Protein AF-A0A7J6TEH8-F1 (afdb_monomer_lite)

Radius of gyration: 22.22 Å; chains: 1; bounding box: 84×28×46 Å

Foldseek 3Di:
DDDDDDPPPPPPPPCPVLPAAEEEEEQVRLCQLQPPPDDPDDPPDVSVVSVVVVLVVCVSHPYYHYHNHFLVSLLSNLQSPCVVQVVVVHFFEAEEADPSCVSNQVNGPHRYYDDDDDPPDDDD

Organism: Perkinsus olseni (NCBI:txid32597)

Secondary structure (DSSP, 8-state):
---------------------EEEEEHHHHHHHHTTSS--STTTTSHHHHHHHHHHHHHHSSEEEEES--HHHHHHHHHHHHHHHHHTT---EEEESSTTTHHHHHHSSEEEE-----------

Structure (mmCIF, N/CA/C/O backbone):
data_AF-A0A7J6TEH8-F1
#
_entry.id   AF-A0A7J6TEH8-F1
#
loop_
_atom_site.group_PDB
_atom_site.id
_atom_site.type_symbol
_atom_site.label_atom_id
_atom_site.label_alt_id
_atom_site.label_comp_id
_atom_site.label_asym_id
_atom_site.label_entity_id
_atom_site.label_seq_id
_atom_site.pdbx_PDB_ins_code
_atom_site.Cartn_x
_atom_site.Cartn_y
_atom_site.Cartn_z
_atom_site.occupancy
_atom_site.B_iso_or_equiv
_atom_site.auth_seq_id
_atom_site.auth_comp_id
_atom_site.auth_asym_id
_atom_site.auth_atom_id
_atom_site.pdbx_PDB_model_num
ATOM 1 N N . ALA A 1 1 ? -66.503 -2.840 -23.929 1.00 43.12 1 ALA A N 1
ATOM 2 C CA . ALA A 1 1 ? -65.127 -2.604 -24.412 1.00 43.12 1 ALA A CA 1
ATOM 3 C C . ALA A 1 1 ? -64.333 -2.184 -23.179 1.00 43.12 1 ALA A C 1
ATOM 5 O O . ALA A 1 1 ? -64.766 -1.227 -22.559 1.00 43.12 1 ALA A O 1
ATOM 6 N N . ARG A 1 2 ? -63.462 -3.018 -22.582 1.00 46.00 2 ARG A N 1
ATOM 7 C CA . ARG A 1 2 ? -62.077 -3.361 -23.006 1.00 46.00 2 ARG A CA 1
ATOM 8 C C . ARG A 1 2 ? -61.326 -2.068 -23.370 1.00 46.00 2 ARG A C 1
ATOM 10 O O . ARG A 1 2 ? -61.822 -1.369 -24.244 1.00 46.00 2 ARG A O 1
ATOM 17 N N . VAL A 1 3 ? -60.252 -1.658 -22.698 1.00 49.81 3 VAL A N 1
ATOM 18 C CA . VAL A 1 3 ? -58.906 -2.264 -22.532 1.00 49.81 3 VAL A CA 1
ATOM 19 C C . VAL A 1 3 ? -58.233 -1.503 -21.354 1.00 49.81 3 VAL A C 1
ATOM 21 O O . VAL A 1 3 ? -58.541 -0.324 -21.206 1.00 49.81 3 VAL A O 1
ATOM 24 N N . GLU A 1 4 ? -57.700 -2.188 -20.327 1.00 52.69 4 GLU A N 1
ATOM 25 C CA . GLU A 1 4 ? -56.249 -2.351 -19.984 1.00 52.69 4 GLU A CA 1
ATOM 26 C C . GLU A 1 4 ? -55.545 -0.984 -19.848 1.00 52.69 4 GLU A C 1
ATOM 28 O O . GLU A 1 4 ? -55.622 -0.180 -20.766 1.00 52.69 4 GLU A O 1
ATOM 33 N N . GLY A 1 5 ? -55.044 -0.586 -18.678 1.00 55.97 5 GLY A N 1
ATOM 34 C CA . GLY A 1 5 ? -53.859 -1.137 -18.009 1.00 55.97 5 GLY A CA 1
ATOM 35 C C . GLY A 1 5 ? -52.756 -0.065 -18.074 1.00 55.97 5 GLY A C 1
ATOM 36 O O . GLY A 1 5 ? -52.892 0.850 -18.880 1.00 55.97 5 GLY A O 1
ATOM 37 N N . ASP A 1 6 ? -51.738 -0.192 -17.227 1.00 56.66 6 ASP A N 1
ATOM 38 C CA . ASP A 1 6 ? -50.469 0.566 -17.199 1.00 56.66 6 ASP A CA 1
ATOM 39 C C . ASP A 1 6 ? -50.377 1.560 -16.023 1.00 56.66 6 ASP A C 1
ATOM 41 O O . ASP A 1 6 ? -50.397 2.784 -16.160 1.00 56.66 6 ASP A O 1
ATOM 45 N N . ASP A 1 7 ? -50.325 0.962 -14.826 1.00 60.06 7 ASP A N 1
ATOM 46 C CA . ASP A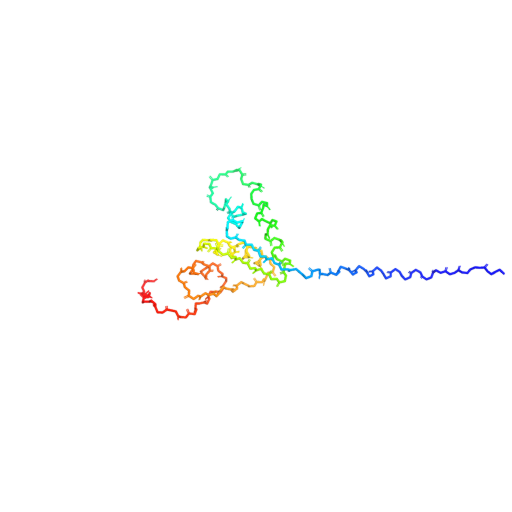 1 7 ? -49.548 1.483 -13.705 1.00 60.06 7 ASP A CA 1
ATOM 47 C C . ASP A 1 7 ? -48.067 1.269 -14.078 1.00 60.06 7 ASP A C 1
ATOM 49 O O . ASP A 1 7 ? -47.536 0.171 -13.908 1.00 60.06 7 ASP A O 1
ATOM 53 N N . ASP A 1 8 ? -47.433 2.281 -14.673 1.00 60.78 8 ASP A N 1
ATOM 54 C CA . ASP A 1 8 ? -45.978 2.314 -14.861 1.00 60.78 8 ASP A CA 1
ATOM 55 C C . ASP A 1 8 ? -45.336 2.681 -13.510 1.00 60.78 8 ASP A C 1
ATOM 57 O O . ASP A 1 8 ? -44.962 3.829 -13.255 1.00 60.78 8 ASP A O 1
ATOM 61 N N . ASP A 1 9 ? -45.287 1.702 -12.604 1.00 60.78 9 ASP A N 1
ATOM 62 C CA . ASP A 1 9 ? -44.295 1.667 -11.531 1.00 60.78 9 ASP A CA 1
ATOM 63 C C . ASP A 1 9 ? -42.943 1.366 -12.202 1.00 60.78 9 ASP A C 1
ATOM 65 O O . ASP A 1 9 ? -42.531 0.210 -12.320 1.00 60.78 9 ASP A O 1
ATOM 69 N N . ASP A 1 10 ? -42.276 2.412 -12.702 1.00 60.16 10 ASP A N 1
ATOM 70 C CA . ASP A 1 10 ? -40.848 2.376 -13.032 1.00 60.16 10 ASP A CA 1
ATOM 71 C C . ASP A 1 10 ? -40.061 2.269 -11.709 1.00 60.16 10 ASP A C 1
ATOM 73 O O . ASP A 1 10 ? -39.423 3.219 -11.246 1.00 60.16 10 ASP A O 1
ATOM 77 N N . ASP A 1 11 ? -40.147 1.102 -11.065 1.00 59.75 11 ASP A N 1
ATOM 78 C CA . ASP A 1 11 ? -39.087 0.599 -10.200 1.00 59.75 11 ASP A CA 1
ATOM 79 C C . ASP A 1 11 ? -37.902 0.295 -11.132 1.00 59.75 11 ASP A C 1
ATOM 81 O O . ASP A 1 11 ? -37.665 -0.846 -11.537 1.00 59.75 11 ASP A O 1
ATOM 85 N N . ASP A 1 12 ? -37.177 1.350 -11.521 1.00 60.16 12 ASP A N 1
ATOM 86 C CA . ASP A 1 12 ? -35.777 1.242 -11.922 1.00 60.16 12 ASP A CA 1
ATOM 87 C C . ASP A 1 12 ? -35.012 0.764 -10.675 1.00 60.16 12 ASP A C 1
ATOM 89 O O . ASP A 1 12 ? -34.317 1.526 -9.996 1.00 60.16 12 ASP A O 1
ATOM 93 N N . ASP A 1 13 ? -35.177 -0.521 -10.352 1.00 58.72 13 ASP A N 1
ATOM 94 C CA . ASP A 1 13 ? -34.186 -1.319 -9.650 1.00 58.72 13 ASP A CA 1
ATOM 95 C C . ASP A 1 13 ? -32.963 -1.366 -10.583 1.00 58.72 13 ASP A C 1
ATOM 97 O O . ASP A 1 13 ? -32.662 -2.371 -11.233 1.00 58.72 13 ASP A O 1
ATOM 101 N N . ASP A 1 14 ? -32.253 -0.236 -10.678 1.00 59.69 14 ASP A N 1
ATOM 102 C CA . ASP A 1 14 ? -30.821 -0.223 -10.928 1.00 59.69 14 ASP A CA 1
ATOM 103 C C . ASP A 1 14 ? -30.199 -0.943 -9.721 1.00 59.69 14 ASP A C 1
ATOM 105 O O . ASP A 1 14 ? -29.620 -0.336 -8.815 1.00 59.69 14 ASP A O 1
ATOM 109 N N . ASP A 1 15 ? -30.356 -2.269 -9.704 1.00 58.19 15 ASP A N 1
ATOM 110 C CA . ASP A 1 15 ? -29.454 -3.204 -9.062 1.00 58.19 15 ASP A CA 1
ATOM 111 C C . ASP A 1 15 ? -28.094 -3.002 -9.755 1.00 58.19 15 ASP A C 1
ATOM 113 O O . ASP A 1 15 ? -27.622 -3.827 -10.543 1.00 58.19 15 ASP A O 1
ATOM 117 N N . ASP A 1 16 ? -27.443 -1.865 -9.481 1.00 62.38 16 ASP A N 1
ATOM 118 C CA . ASP A 1 16 ? -25.993 -1.779 -9.434 1.00 62.38 16 ASP A CA 1
ATOM 119 C C . ASP A 1 16 ? -25.616 -2.760 -8.317 1.00 62.38 16 ASP A C 1
ATOM 121 O O . ASP A 1 16 ? -25.405 -2.395 -7.160 1.00 62.38 16 ASP A O 1
ATOM 125 N N . ASP A 1 17 ? -25.634 -4.054 -8.653 1.00 62.12 17 ASP A N 1
ATOM 126 C CA . ASP A 1 17 ? -24.948 -5.087 -7.912 1.00 62.12 17 ASP A CA 1
ATOM 127 C C . ASP A 1 17 ? -23.517 -4.564 -7.808 1.00 62.12 17 ASP A C 1
ATOM 129 O O . ASP A 1 17 ? -22.742 -4.681 -8.762 1.00 62.12 17 ASP A O 1
ATOM 133 N N . ASP A 1 18 ? -23.190 -3.911 -6.688 1.00 68.75 18 ASP A N 1
ATOM 134 C CA . ASP A 1 18 ? -21.835 -3.522 -6.333 1.00 68.75 18 ASP A CA 1
ATOM 135 C C . ASP A 1 18 ? -21.025 -4.814 -6.414 1.00 68.75 18 ASP A C 1
ATOM 137 O O . ASP A 1 18 ? -21.061 -5.667 -5.522 1.00 68.75 18 ASP A O 1
ATOM 141 N N . VAL A 1 19 ? -20.382 -5.031 -7.564 1.00 72.94 19 VAL A N 1
ATOM 142 C CA . VAL A 1 19 ? -19.674 -6.274 -7.812 1.00 72.94 19 VAL A CA 1
ATOM 143 C C . VAL A 1 19 ? -18.509 -6.265 -6.846 1.00 72.94 19 VAL A C 1
ATOM 145 O O . VAL A 1 19 ? -17.516 -5.577 -7.064 1.00 72.94 19 VAL A O 1
ATOM 148 N N . ASP A 1 20 ? -18.623 -7.033 -5.771 1.00 87.62 20 ASP A N 1
ATOM 149 C CA . ASP A 1 20 ? -17.552 -7.177 -4.803 1.00 87.62 20 ASP A CA 1
ATOM 150 C C . ASP A 1 20 ? -16.362 -7.862 -5.481 1.00 87.62 20 ASP A C 1
ATOM 152 O O . ASP A 1 20 ? -16.385 -9.052 -5.817 1.00 87.62 20 ASP A O 1
ATOM 156 N N . PHE A 1 21 ? -15.290 -7.104 -5.694 1.00 92.75 21 PHE A N 1
ATOM 157 C CA . PHE A 1 21 ? -14.053 -7.620 -6.261 1.00 92.75 21 PHE A CA 1
ATOM 158 C C . PHE A 1 21 ? -12.856 -7.309 -5.368 1.00 92.75 21 PHE A C 1
ATOM 160 O O . PHE A 1 21 ? -12.823 -6.369 -4.577 1.00 92.75 21 PHE A O 1
ATOM 167 N N . SER A 1 22 ? -11.818 -8.130 -5.508 1.00 96.06 22 SER A N 1
ATOM 168 C CA . SER A 1 22 ? -10.535 -7.936 -4.837 1.00 96.06 22 SER A CA 1
ATOM 169 C C . SER A 1 22 ? -9.405 -7.962 -5.851 1.00 96.06 22 SER A C 1
ATOM 171 O O . SER A 1 22 ? -9.459 -8.680 -6.851 1.00 96.06 22 SER A O 1
ATOM 173 N N . ILE A 1 23 ? -8.354 -7.193 -5.582 1.00 95.81 23 ILE A N 1
ATOM 174 C CA . ILE A 1 23 ? -7.220 -7.038 -6.493 1.00 95.81 23 ILE A CA 1
ATOM 175 C C . ILE A 1 23 ? -5.977 -7.685 -5.902 1.00 95.81 23 ILE A C 1
ATOM 177 O O . ILE A 1 23 ? -5.621 -7.451 -4.750 1.00 95.81 23 ILE A O 1
ATOM 181 N N . VAL A 1 24 ? -5.262 -8.450 -6.728 1.00 97.38 24 VAL A N 1
ATOM 182 C CA . VAL A 1 24 ? -3.910 -8.921 -6.420 1.00 97.38 24 VAL A CA 1
ATOM 183 C C . VAL A 1 24 ? -2.953 -8.381 -7.472 1.00 97.38 24 VAL A C 1
ATOM 185 O O . VAL A 1 24 ? -3.074 -8.708 -8.652 1.00 97.38 24 VAL A O 1
ATOM 188 N N . ILE A 1 25 ? -1.976 -7.580 -7.051 1.00 95.88 25 ILE A N 1
ATOM 189 C CA . ILE A 1 25 ? -0.984 -6.974 -7.943 1.00 95.88 25 ILE A CA 1
ATOM 190 C C . ILE A 1 25 ? 0.437 -7.345 -7.517 1.00 95.88 25 ILE A C 1
ATOM 192 O O . ILE A 1 25 ? 0.800 -7.300 -6.341 1.00 95.88 25 ILE A O 1
ATOM 196 N N . SER A 1 26 ? 1.262 -7.739 -8.489 1.00 96.81 26 SER A N 1
ATOM 197 C CA . SER A 1 26 ? 2.674 -8.042 -8.243 1.00 96.81 26 SER A CA 1
ATOM 198 C C . SER A 1 26 ? 3.509 -6.767 -8.170 1.00 96.81 26 SER A C 1
ATOM 200 O O . SER A 1 26 ? 3.242 -5.822 -8.902 1.00 96.81 26 SER A O 1
ATOM 202 N N . GLY A 1 27 ? 4.580 -6.756 -7.376 1.00 94.69 27 GLY A N 1
ATOM 203 C CA . GLY A 1 27 ? 5.473 -5.604 -7.240 1.00 94.69 27 GLY A CA 1
ATOM 204 C C . GLY A 1 27 ? 6.097 -5.159 -8.565 1.00 94.69 27 GLY A C 1
ATOM 205 O O . GLY A 1 27 ? 6.319 -3.975 -8.765 1.00 94.69 27 GLY A O 1
ATOM 206 N N . ARG A 1 28 ? 6.315 -6.068 -9.527 1.00 93.44 28 ARG A N 1
ATOM 207 C CA . ARG A 1 28 ? 6.767 -5.673 -10.875 1.00 93.44 28 ARG A CA 1
ATOM 208 C C . ARG A 1 28 ? 5.675 -4.945 -11.657 1.00 93.44 28 ARG A C 1
ATOM 210 O O . ARG A 1 28 ? 5.946 -3.908 -12.242 1.00 93.44 28 ARG A O 1
ATOM 217 N N . SER A 1 29 ? 4.451 -5.473 -11.637 1.00 92.56 29 SER A N 1
ATOM 218 C CA . SER A 1 29 ? 3.290 -4.842 -12.279 1.00 92.56 29 SER A CA 1
ATOM 219 C C . SER A 1 29 ? 2.964 -3.493 -11.644 1.00 92.56 29 SER A C 1
ATOM 221 O O . SER A 1 29 ? 2.708 -2.531 -12.354 1.00 92.56 29 SER A O 1
ATOM 223 N N . LEU A 1 30 ? 3.033 -3.424 -10.313 1.00 92.12 30 LEU A N 1
ATOM 224 C CA . LEU A 1 30 ? 2.888 -2.191 -9.557 1.00 92.12 30 LEU A CA 1
ATOM 225 C C . LEU A 1 30 ? 4.000 -1.203 -9.923 1.00 92.12 30 LEU A C 1
ATOM 227 O O . LEU A 1 30 ? 3.711 -0.037 -10.122 1.00 92.12 30 LEU A O 1
ATOM 231 N N . GLY A 1 31 ? 5.241 -1.670 -10.085 1.00 90.94 31 GLY A N 1
ATOM 232 C CA . GLY A 1 31 ? 6.356 -0.853 -10.572 1.00 90.94 31 GLY A CA 1
ATOM 233 C C . GLY A 1 31 ? 6.018 -0.133 -11.872 1.00 90.94 31 GLY A C 1
ATOM 234 O O . GLY A 1 31 ? 6.111 1.077 -11.915 1.00 90.94 31 GLY A O 1
ATOM 235 N N . HIS A 1 32 ? 5.475 -0.827 -12.873 1.00 87.88 32 HIS A N 1
ATOM 236 C CA . HIS A 1 32 ? 5.058 -0.181 -14.126 1.00 87.88 32 HIS A CA 1
ATOM 237 C C . HIS A 1 32 ? 3.949 0.869 -13.978 1.00 87.88 32 HIS A C 1
ATOM 239 O O . HIS A 1 32 ? 3.821 1.729 -14.840 1.00 87.88 32 HIS A O 1
ATOM 245 N N . ALA A 1 33 ? 3.131 0.783 -12.929 1.00 85.75 33 ALA A N 1
ATOM 246 C CA . ALA A 1 33 ? 2.099 1.775 -12.640 1.00 85.75 33 ALA A CA 1
ATOM 247 C C . ALA A 1 33 ? 2.603 2.927 -11.749 1.00 85.75 33 ALA A C 1
ATOM 249 O O . ALA A 1 33 ? 1.935 3.952 -11.659 1.00 85.75 33 ALA A O 1
ATOM 250 N N . LEU A 1 34 ? 3.743 2.740 -11.071 1.00 82.94 34 LEU A N 1
ATOM 251 C CA . LEU A 1 34 ? 4.358 3.697 -10.144 1.00 82.94 34 LEU A CA 1
ATOM 252 C C . LEU A 1 34 ? 5.639 4.351 -10.687 1.00 82.94 34 LEU A C 1
ATOM 254 O O . LEU A 1 34 ? 6.102 5.335 -10.102 1.00 82.94 34 LEU A O 1
ATOM 258 N N . ASP A 1 35 ? 6.235 3.790 -11.741 1.00 71.88 35 ASP A N 1
ATOM 259 C CA . ASP A 1 35 ? 7.428 4.286 -12.431 1.00 71.88 35 ASP A CA 1
ATOM 260 C C . ASP A 1 35 ? 7.063 5.579 -13.176 1.00 71.88 35 ASP A C 1
ATOM 262 O O . ASP A 1 35 ? 6.783 5.558 -14.368 1.00 71.88 35 ASP A O 1
ATOM 266 N N . ASP A 1 36 ? 6.942 6.664 -12.400 1.00 56.06 36 ASP A N 1
ATOM 267 C CA . ASP A 1 36 ? 7.428 8.028 -12.680 1.00 56.06 36 ASP A CA 1
ATOM 268 C C . ASP A 1 36 ? 7.025 9.055 -11.589 1.00 56.06 36 ASP A C 1
ATOM 270 O O . ASP A 1 36 ? 6.946 10.255 -11.837 1.00 56.06 36 ASP A O 1
ATOM 274 N N . VAL A 1 37 ? 6.873 8.650 -10.315 1.00 53.38 37 VAL A N 1
ATOM 275 C CA . VAL A 1 37 ? 6.712 9.621 -9.198 1.00 53.38 37 VAL A CA 1
ATOM 276 C C . VAL A 1 37 ? 8.002 10.439 -8.926 1.00 53.38 37 VAL A C 1
ATOM 278 O O . VAL A 1 37 ? 7.996 11.346 -8.100 1.00 53.38 37 VAL A O 1
ATOM 281 N N . HIS A 1 38 ? 9.112 10.180 -9.636 1.00 46.94 38 HIS A N 1
ATOM 282 C CA . HIS A 1 38 ? 10.321 11.015 -9.586 1.00 46.94 38 HIS A CA 1
ATOM 283 C C . HIS A 1 38 ? 11.079 11.072 -10.923 1.00 46.94 38 HIS A C 1
ATOM 285 O O . HIS A 1 38 ? 12.086 10.386 -11.077 1.00 46.94 38 HIS A O 1
ATOM 291 N N . VAL A 1 39 ? 10.682 11.975 -11.824 1.00 44.44 39 VAL A N 1
ATOM 292 C CA . VAL A 1 39 ? 11.632 12.823 -12.569 1.00 44.44 39 VAL A CA 1
ATOM 293 C C . VAL A 1 39 ? 10.986 14.199 -12.737 1.00 44.44 39 VAL A C 1
ATOM 295 O O . VAL A 1 39 ? 9.932 14.329 -13.354 1.00 44.44 39 VAL A O 1
ATOM 298 N N . ASP A 1 40 ? 11.616 15.224 -12.163 1.00 50.31 40 ASP A N 1
ATOM 299 C CA . ASP A 1 40 ? 11.337 16.634 -12.431 1.00 50.31 40 ASP A CA 1
ATOM 300 C C . ASP A 1 40 ? 11.418 16.914 -13.941 1.00 50.31 40 ASP A C 1
ATOM 302 O O . ASP A 1 40 ? 12.500 17.197 -14.440 1.00 50.31 40 ASP A O 1
ATOM 306 N N . ASP A 1 41 ? 10.318 16.832 -14.692 1.00 43.56 41 ASP A N 1
ATOM 307 C CA . ASP A 1 41 ? 10.154 17.585 -15.937 1.00 43.56 41 ASP A CA 1
ATOM 308 C C . ASP A 1 41 ? 8.737 17.470 -16.507 1.00 43.56 41 ASP A C 1
ATOM 310 O O . ASP A 1 41 ? 8.048 16.468 -16.370 1.00 43.56 41 ASP A O 1
ATOM 314 N N . ARG A 1 42 ? 8.304 18.541 -17.178 1.00 48.34 42 ARG A N 1
ATOM 315 C CA . ARG A 1 42 ? 6.943 18.870 -17.654 1.00 48.34 42 ARG A CA 1
ATOM 316 C C . ARG A 1 42 ? 6.312 17.908 -18.694 1.00 48.34 42 ARG A C 1
ATOM 318 O O . ARG A 1 42 ? 5.502 18.353 -19.510 1.00 48.34 42 ARG A O 1
ATOM 325 N N . ALA A 1 43 ? 6.662 16.624 -18.692 1.00 49.84 43 ALA A N 1
ATOM 326 C CA . ALA A 1 43 ? 6.073 15.562 -19.515 1.00 49.84 43 ALA A CA 1
ATOM 327 C C . ALA A 1 43 ? 4.947 14.774 -18.796 1.00 49.84 43 ALA A C 1
ATOM 329 O O . ALA A 1 43 ? 4.231 13.999 -19.431 1.00 49.84 43 ALA A O 1
ATOM 330 N N . THR A 1 44 ? 4.739 15.032 -17.503 1.00 48.97 44 THR A N 1
ATOM 331 C CA . THR A 1 44 ? 3.829 14.345 -16.568 1.00 48.97 44 THR A CA 1
ATOM 332 C C . THR A 1 44 ? 2.346 14.654 -16.821 1.00 48.97 44 THR A C 1
ATOM 334 O O . THR A 1 44 ? 1.718 15.447 -16.130 1.00 48.97 44 THR A O 1
ATOM 337 N N . ARG A 1 45 ? 1.748 14.105 -17.882 1.00 51.28 45 ARG A N 1
ATOM 338 C CA . ARG A 1 45 ? 0.269 14.090 -18.015 1.00 51.28 45 ARG A CA 1
ATOM 339 C C . ARG A 1 45 ? -0.318 12.718 -18.284 1.00 51.28 45 ARG A C 1
ATOM 341 O O . ARG A 1 45 ? -1.515 12.536 -18.095 1.00 51.28 45 ARG A O 1
ATOM 348 N N . ARG A 1 46 ? 0.483 11.777 -18.785 1.00 49.72 46 ARG A N 1
ATOM 349 C CA . ARG A 1 46 ? -0.006 10.454 -19.185 1.00 49.72 46 ARG A CA 1
ATOM 350 C C . ARG A 1 46 ? 0.242 9.394 -18.116 1.00 49.72 46 ARG A C 1
ATOM 352 O O . ARG A 1 46 ? -0.599 8.520 -17.953 1.00 49.72 46 ARG A O 1
ATOM 359 N N . ASP A 1 47 ? 1.328 9.514 -17.363 1.00 53.62 47 ASP A N 1
ATOM 360 C CA . ASP A 1 47 ? 1.739 8.498 -16.387 1.00 53.62 47 ASP A CA 1
ATOM 361 C C . ASP A 1 47 ? 1.064 8.705 -15.022 1.00 53.62 47 ASP A C 1
ATOM 363 O O . ASP A 1 47 ? 0.591 7.738 -14.422 1.00 53.62 47 ASP A O 1
ATOM 367 N N . ASP A 1 48 ? 0.795 9.963 -14.648 1.00 64.19 48 ASP A N 1
ATOM 368 C CA . ASP A 1 48 ? -0.178 10.310 -13.596 1.00 64.19 48 ASP A CA 1
ATOM 369 C C . ASP A 1 48 ? -1.557 9.697 -13.869 1.00 64.19 48 ASP A C 1
ATOM 371 O O . ASP A 1 48 ? -2.291 9.362 -12.940 1.00 64.19 48 ASP A O 1
ATOM 375 N N . ALA A 1 49 ? -1.917 9.506 -15.144 1.00 75.69 49 ALA A N 1
ATOM 376 C CA . ALA A 1 49 ? -3.193 8.897 -15.488 1.00 75.69 49 ALA A CA 1
ATOM 377 C C . ALA A 1 49 ? -3.214 7.404 -15.134 1.00 75.69 49 ALA A C 1
ATOM 379 O O . ALA A 1 49 ? -4.227 6.932 -14.634 1.00 75.69 49 ALA A O 1
ATOM 380 N N . ILE A 1 50 ? -2.120 6.655 -15.333 1.00 84.25 50 ILE A N 1
ATOM 381 C CA . ILE A 1 50 ? -2.073 5.226 -14.975 1.00 84.25 50 ILE A CA 1
ATOM 382 C C . ILE A 1 50 ? -2.135 5.061 -13.457 1.00 84.25 50 ILE A C 1
ATOM 384 O O . ILE A 1 50 ? -2.934 4.262 -12.968 1.00 84.25 50 ILE A O 1
ATOM 388 N N . ALA A 1 51 ? -1.338 5.834 -12.715 1.00 83.88 51 ALA A N 1
ATOM 389 C CA . ALA A 1 51 ? -1.376 5.825 -11.256 1.00 83.88 51 ALA A CA 1
ATOM 390 C C . ALA A 1 51 ? -2.754 6.259 -10.725 1.00 83.88 51 ALA A C 1
ATOM 392 O O . ALA A 1 51 ? -3.276 5.639 -9.798 1.00 83.88 51 ALA A O 1
ATOM 393 N N . GLY A 1 52 ? -3.377 7.263 -11.350 1.00 86.69 52 GLY A N 1
ATOM 394 C CA . GLY A 1 52 ? -4.732 7.720 -11.042 1.00 86.69 52 GLY A CA 1
ATOM 395 C C . GLY A 1 52 ? -5.789 6.641 -11.279 1.00 86.69 52 GLY A C 1
ATOM 396 O O . GLY A 1 52 ? -6.516 6.294 -10.354 1.00 86.69 52 GLY A O 1
ATOM 397 N N . TYR A 1 53 ? -5.819 6.032 -12.470 1.00 89.00 53 TYR A N 1
ATOM 398 C CA . TYR A 1 53 ? -6.748 4.940 -12.787 1.00 89.00 53 TYR A CA 1
ATOM 399 C C . TYR A 1 53 ? -6.549 3.728 -11.883 1.00 89.00 53 TYR A C 1
ATOM 401 O O . TYR A 1 53 ? -7.526 3.122 -11.445 1.00 89.00 53 TYR A O 1
ATOM 409 N N . LEU A 1 54 ? -5.294 3.369 -11.590 1.00 89.50 54 LEU A N 1
ATOM 410 C CA . LEU A 1 54 ? -5.002 2.308 -10.638 1.00 89.50 54 LEU A CA 1
ATOM 411 C C . LEU A 1 54 ? -5.569 2.676 -9.268 1.00 89.50 54 LEU A C 1
ATOM 413 O O . LEU A 1 54 ? -6.277 1.867 -8.688 1.00 89.50 54 LEU A O 1
ATOM 417 N N . THR A 1 55 ? -5.313 3.886 -8.774 1.00 89.50 55 THR A N 1
ATOM 418 C CA . THR A 1 55 ? -5.803 4.342 -7.466 1.00 89.50 55 THR A CA 1
ATOM 419 C C . THR A 1 55 ? -7.327 4.309 -7.395 1.00 89.50 55 THR A C 1
ATOM 421 O O . THR A 1 55 ? -7.864 3.728 -6.458 1.00 89.50 55 THR A O 1
ATOM 424 N N . ASP A 1 56 ? -8.026 4.840 -8.401 1.00 89.69 56 ASP A N 1
ATOM 425 C CA . ASP A 1 56 ? -9.492 4.799 -8.465 1.00 89.69 56 ASP A CA 1
ATOM 426 C C . ASP A 1 56 ? -10.018 3.356 -8.452 1.00 89.69 56 ASP A C 1
ATOM 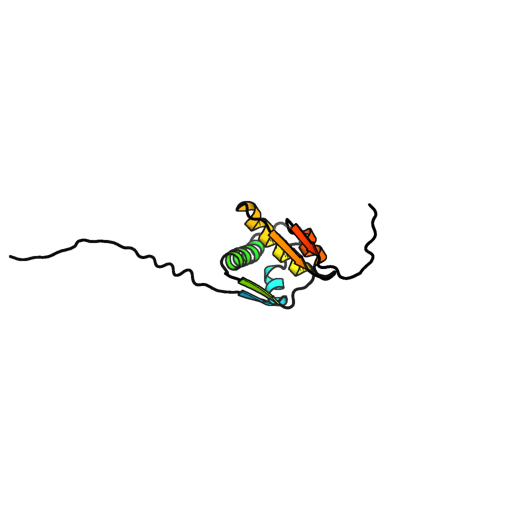428 O O . ASP A 1 56 ? -10.991 3.050 -7.765 1.00 89.69 56 ASP A O 1
ATOM 432 N N . LEU A 1 57 ? -9.356 2.447 -9.174 1.00 91.00 57 LEU A N 1
ATOM 433 C CA . LEU A 1 57 ? -9.713 1.031 -9.188 1.00 91.00 57 LEU A CA 1
ATOM 434 C C . LEU A 1 57 ? -9.449 0.357 -7.828 1.00 91.00 57 LEU A C 1
ATOM 436 O O . LEU A 1 57 ? -10.268 -0.438 -7.374 1.00 91.00 57 LEU A O 1
ATOM 440 N N . LEU A 1 58 ? -8.330 0.676 -7.168 1.00 92.00 58 LEU A N 1
ATOM 441 C CA . LEU A 1 58 ? -7.996 0.152 -5.841 1.00 92.00 58 LEU A CA 1
ATOM 442 C C . LEU A 1 58 ? -8.990 0.629 -4.772 1.00 92.00 58 LEU A C 1
ATOM 444 O O . LEU A 1 58 ? -9.300 -0.145 -3.874 1.00 92.00 58 LEU A O 1
ATOM 448 N N . MET A 1 59 ? -9.497 1.864 -4.873 1.00 90.38 59 MET A N 1
ATOM 449 C CA . MET A 1 59 ? -10.474 2.428 -3.926 1.00 90.38 59 MET A CA 1
ATOM 450 C C . MET A 1 59 ? -11.862 1.796 -4.030 1.00 90.38 59 MET A C 1
ATOM 452 O O . MET A 1 59 ? -12.608 1.812 -3.058 1.00 90.38 59 MET A O 1
ATOM 456 N N . LYS A 1 60 ? -12.205 1.238 -5.194 1.00 90.69 60 LYS A N 1
ATOM 457 C CA . LYS A 1 60 ? -13.466 0.515 -5.408 1.00 90.69 60 LYS A CA 1
ATOM 458 C C . LYS A 1 60 ? -13.399 -0.953 -4.985 1.00 90.69 60 LYS A C 1
ATOM 460 O O . LYS A 1 60 ? -14.434 -1.591 -4.865 1.00 90.69 60 LYS A O 1
ATOM 465 N N . ALA A 1 61 ? -12.201 -1.505 -4.801 1.00 92.81 61 ALA A N 1
ATOM 466 C CA . ALA A 1 61 ? -12.038 -2.901 -4.419 1.00 92.81 61 ALA A CA 1
ATOM 467 C C . ALA A 1 61 ? -12.368 -3.102 -2.934 1.00 92.81 61 ALA A C 1
ATOM 469 O O . ALA A 1 61 ? -11.868 -2.368 -2.082 1.00 92.81 61 ALA A O 1
ATOM 470 N N . SER A 1 62 ? -13.077 -4.181 -2.600 1.00 93.00 62 SER A N 1
ATOM 471 C CA . SER A 1 62 ? -13.326 -4.577 -1.205 1.00 93.00 62 SER A CA 1
ATOM 472 C C . SER A 1 62 ? -12.023 -4.990 -0.492 1.00 93.00 62 SER A C 1
ATOM 474 O O . SER A 1 62 ? -11.939 -4.994 0.737 1.00 93.00 62 SER A O 1
ATOM 476 N N . GLY A 1 63 ? -10.972 -5.324 -1.254 1.00 94.25 63 GLY A N 1
ATOM 477 C CA . GLY A 1 63 ? -9.643 -5.614 -0.726 1.00 94.25 63 GLY A CA 1
ATOM 478 C C . GLY A 1 63 ? -8.539 -5.627 -1.784 1.00 94.25 63 GLY A C 1
ATOM 479 O O . GLY A 1 63 ? -8.747 -5.996 -2.942 1.00 94.25 63 GLY A O 1
ATOM 480 N N . VAL A 1 64 ? -7.324 -5.258 -1.369 1.00 95.94 64 VAL A N 1
ATOM 481 C CA . VAL A 1 64 ? -6.145 -5.188 -2.244 1.00 95.94 64 VAL A CA 1
ATOM 482 C C . VAL A 1 64 ? -4.961 -5.903 -1.601 1.00 95.94 64 VAL A C 1
ATOM 484 O O . VAL A 1 64 ? -4.584 -5.624 -0.464 1.00 95.94 64 VAL A O 1
ATOM 487 N N . VAL A 1 65 ? -4.320 -6.791 -2.359 1.00 96.94 65 VAL A N 1
ATOM 488 C CA . VAL A 1 65 ? -3.074 -7.460 -1.980 1.00 96.94 65 VAL A CA 1
ATOM 489 C C 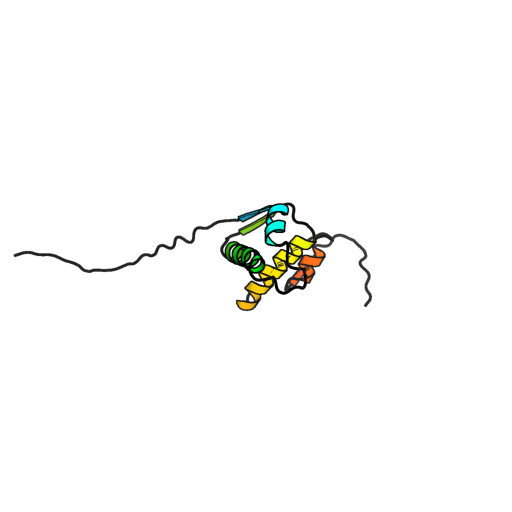. VAL A 1 65 ? -1.972 -7.076 -2.956 1.00 96.94 65 VAL A C 1
ATOM 491 O O . VAL A 1 65 ? -1.999 -7.429 -4.135 1.00 96.94 65 VAL A O 1
ATOM 494 N N . VAL A 1 66 ? -0.939 -6.413 -2.441 1.00 95.81 66 VAL A N 1
ATOM 495 C CA . VAL A 1 66 ? 0.297 -6.169 -3.186 1.00 95.81 66 VAL A CA 1
ATOM 496 C C . VAL A 1 66 ? 1.335 -7.208 -2.775 1.00 95.81 66 VAL A C 1
ATOM 498 O O . VAL A 1 66 ? 1.800 -7.228 -1.635 1.00 95.81 66 VAL A O 1
ATOM 501 N N . CYS A 1 67 ? 1.734 -8.078 -3.699 1.00 96.44 67 CYS A N 1
ATOM 502 C CA . CYS A 1 67 ? 2.717 -9.124 -3.427 1.00 96.44 67 CYS A CA 1
ATOM 503 C C . CYS A 1 67 ? 4.085 -8.775 -4.022 1.00 96.44 67 CYS A C 1
ATOM 505 O O . CYS A 1 67 ? 4.179 -8.150 -5.073 1.00 96.44 67 CYS A O 1
ATOM 507 N N . ARG A 1 68 ? 5.180 -9.198 -3.373 1.00 94.94 68 ARG A N 1
ATOM 508 C CA . ARG A 1 68 ? 6.565 -8.943 -3.840 1.00 94.94 68 ARG A CA 1
ATOM 509 C C . ARG A 1 68 ? 6.911 -7.446 -3.990 1.00 94.94 68 ARG A C 1
ATOM 511 O O . ARG A 1 68 ? 7.753 -7.108 -4.818 1.00 94.94 68 ARG A O 1
ATOM 518 N N . ALA A 1 69 ? 6.278 -6.577 -3.201 1.00 94.00 69 ALA A N 1
ATOM 519 C CA . ALA A 1 69 ? 6.556 -5.142 -3.184 1.00 94.00 69 ALA A CA 1
ATOM 520 C C . ALA A 1 69 ? 7.935 -4.827 -2.589 1.00 94.00 69 ALA A C 1
ATOM 522 O O . ALA A 1 69 ? 8.357 -5.450 -1.608 1.00 94.00 69 ALA A O 1
ATOM 523 N N . THR A 1 70 ? 8.617 -3.833 -3.154 1.00 93.88 70 THR A N 1
ATOM 524 C CA . THR A 1 70 ? 9.834 -3.261 -2.565 1.00 93.88 70 THR A CA 1
ATOM 525 C C . THR A 1 70 ? 9.497 -2.313 -1.408 1.00 93.88 70 THR A C 1
ATOM 527 O O . THR A 1 70 ? 8.355 -1.883 -1.246 1.00 93.88 70 THR A O 1
ATOM 530 N N . LYS A 1 71 ? 10.510 -1.966 -0.601 1.00 92.88 71 LYS A N 1
ATOM 531 C CA . LYS A 1 71 ? 10.402 -0.975 0.484 1.00 92.88 71 LYS A CA 1
ATOM 532 C C . LYS A 1 71 ? 9.787 0.350 0.004 1.00 92.88 71 LYS A C 1
ATOM 534 O O . LYS A 1 71 ? 8.910 0.880 0.673 1.00 92.88 71 LYS A O 1
ATOM 539 N N . GLU A 1 72 ? 10.216 0.838 -1.160 1.00 91.69 72 GLU A N 1
ATOM 540 C CA . GLU A 1 72 ? 9.729 2.096 -1.745 1.00 91.69 72 GLU A CA 1
ATOM 541 C C . GLU A 1 72 ? 8.285 1.978 -2.247 1.00 91.69 72 GLU A C 1
ATOM 543 O O . GLU A 1 72 ? 7.449 2.840 -1.984 1.00 91.69 72 GLU A O 1
ATOM 548 N N . GLN A 1 73 ? 7.953 0.859 -2.893 1.00 93.25 73 GLN A N 1
ATOM 549 C CA . GLN A 1 73 ? 6.609 0.637 -3.428 1.00 93.25 73 GLN A CA 1
ATOM 550 C C . GLN A 1 73 ? 5.541 0.628 -2.333 1.00 93.25 73 GLN A C 1
ATOM 552 O O . GLN A 1 73 ? 4.443 1.136 -2.546 1.00 93.25 73 GLN A O 1
ATOM 557 N N . LYS A 1 74 ? 5.857 0.107 -1.139 1.00 94.06 74 LYS A N 1
ATOM 558 C CA . LYS A 1 74 ? 4.940 0.164 0.008 1.00 94.06 74 LYS A CA 1
ATOM 559 C C . LYS A 1 74 ? 4.605 1.606 0.406 1.00 94.06 74 LYS A C 1
ATOM 561 O O . LYS A 1 74 ? 3.437 1.927 0.606 1.00 94.06 74 LYS A O 1
ATOM 566 N N . SER A 1 75 ? 5.603 2.490 0.493 1.00 93.88 75 SER A N 1
ATOM 567 C CA . SER A 1 75 ? 5.364 3.906 0.803 1.00 93.88 75 SER A CA 1
ATOM 568 C C . SER A 1 75 ? 4.681 4.660 -0.330 1.00 93.88 75 SER A C 1
ATOM 570 O O . SER A 1 75 ? 3.859 5.532 -0.059 1.00 93.88 75 SER A O 1
ATOM 572 N N . GLN A 1 76 ? 4.982 4.337 -1.588 1.00 92.69 76 GLN A N 1
ATOM 573 C CA . GLN A 1 76 ? 4.317 4.950 -2.739 1.00 92.69 76 GLN A CA 1
ATOM 574 C C . GLN A 1 76 ? 2.819 4.628 -2.762 1.00 92.69 76 GLN A C 1
ATOM 576 O O . GLN A 1 76 ? 2.016 5.541 -2.927 1.00 92.69 76 GLN A O 1
ATOM 581 N N . VAL A 1 77 ? 2.431 3.375 -2.497 1.00 92.25 77 VAL A N 1
ATOM 582 C CA . VAL A 1 77 ? 1.013 2.989 -2.391 1.00 92.25 77 VAL A CA 1
ATOM 583 C C . VAL A 1 77 ? 0.308 3.781 -1.292 1.00 92.25 77 VAL A C 1
ATOM 585 O O . VAL A 1 77 ? -0.760 4.333 -1.533 1.00 92.25 77 VAL A O 1
ATOM 588 N N . VAL A 1 78 ? 0.915 3.903 -0.107 1.00 93.00 78 VAL A N 1
ATOM 589 C CA . VAL A 1 78 ? 0.326 4.710 0.975 1.00 93.00 78 VAL A CA 1
ATOM 590 C C . VAL A 1 78 ? 0.218 6.184 0.594 1.00 93.00 78 VAL A C 1
ATOM 592 O O . VAL A 1 78 ? -0.782 6.802 0.929 1.00 93.00 78 VAL A O 1
ATOM 595 N N . SER A 1 79 ? 1.182 6.737 -0.148 1.00 90.88 79 SER A N 1
ATOM 596 C CA . SER A 1 79 ? 1.084 8.103 -0.684 1.00 90.88 79 SER A CA 1
ATOM 597 C C . SER A 1 79 ? -0.153 8.289 -1.555 1.00 90.88 79 SER A C 1
ATOM 599 O O . SER A 1 79 ? -0.935 9.196 -1.308 1.00 90.88 79 SER A O 1
ATOM 601 N N . LEU A 1 80 ? -0.343 7.405 -2.538 1.00 89.12 80 LEU A N 1
ATOM 602 C CA . LEU A 1 80 ? -1.463 7.486 -3.476 1.00 89.12 80 LEU A CA 1
ATOM 603 C C . LEU A 1 80 ? -2.806 7.366 -2.754 1.00 89.12 80 LEU A C 1
ATOM 605 O O . LEU A 1 80 ? -3.748 8.100 -3.040 1.00 89.12 80 LEU A O 1
ATOM 609 N N . VAL A 1 81 ? -2.873 6.462 -1.774 1.00 89.62 81 VAL A N 1
ATOM 610 C CA . VAL A 1 81 ? -4.050 6.307 -0.920 1.00 89.62 81 VAL A CA 1
ATOM 611 C C . VAL A 1 81 ? -4.304 7.583 -0.124 1.00 89.62 81 VAL A C 1
ATOM 613 O O . VAL A 1 81 ? -5.428 8.068 -0.145 1.00 89.62 81 VAL A O 1
ATOM 616 N N . MET A 1 82 ? -3.285 8.142 0.540 1.00 87.81 82 MET A N 1
ATOM 617 C CA . MET A 1 82 ? -3.376 9.368 1.351 1.00 87.81 82 MET A CA 1
ATOM 618 C C . MET A 1 82 ? -3.912 10.555 0.553 1.00 87.81 82 MET A C 1
ATOM 620 O O . MET A 1 82 ? -4.791 11.261 1.046 1.00 87.81 82 MET A O 1
ATOM 624 N N . ASP A 1 83 ? -3.421 10.740 -0.672 1.00 84.94 83 ASP A N 1
ATOM 625 C CA . ASP A 1 83 ? -3.852 11.828 -1.549 1.00 84.94 83 ASP A CA 1
ATOM 626 C C . ASP A 1 83 ? -5.350 11.721 -1.871 1.00 84.94 83 ASP A C 1
ATOM 628 O O . ASP A 1 83 ? -6.053 12.733 -1.917 1.00 84.94 83 ASP A O 1
ATOM 632 N N . ARG A 1 84 ? -5.872 10.492 -2.009 1.00 83.19 84 ARG A N 1
ATOM 633 C CA . ARG A 1 84 ? -7.301 10.264 -2.238 1.00 83.19 84 ARG A CA 1
ATOM 634 C C . ARG A 1 84 ? -8.128 10.354 -0.955 1.00 83.19 84 ARG A C 1
ATOM 636 O O . ARG A 1 84 ? -9.074 11.137 -0.904 1.00 83.19 84 ARG A O 1
ATOM 643 N N . VAL A 1 85 ? -7.759 9.629 0.102 1.00 83.50 85 VAL A N 1
ATOM 644 C CA . VAL A 1 85 ? -8.547 9.582 1.349 1.00 83.50 85 VAL A CA 1
ATOM 645 C C . VAL A 1 85 ? -8.579 10.922 2.083 1.00 83.50 85 VAL A C 1
ATOM 647 O O . VAL A 1 85 ? -9.591 11.256 2.697 1.00 83.50 85 VAL A O 1
ATOM 650 N N . GLY A 1 86 ? -7.513 11.725 1.978 1.00 75.56 86 GLY A N 1
ATOM 651 C CA . GLY A 1 86 ? -7.456 13.060 2.571 1.00 75.56 86 GLY A CA 1
ATOM 652 C C . GLY A 1 86 ? -8.488 14.021 1.975 1.00 75.56 86 GLY A C 1
ATOM 653 O O . GLY A 1 86 ? -9.005 14.879 2.687 1.00 75.56 86 GLY A O 1
ATOM 654 N N . SER A 1 87 ? -8.845 13.843 0.698 1.00 73.94 87 SER A N 1
ATOM 655 C CA . SER A 1 87 ? -9.89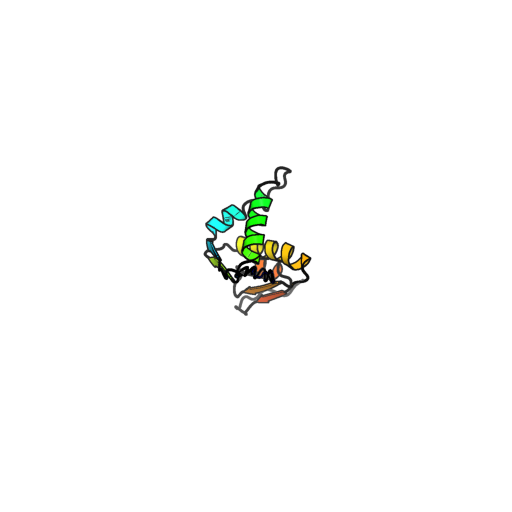4 14.633 0.038 1.00 73.94 87 SER A CA 1
ATOM 656 C C . SER A 1 87 ? -11.315 14.255 0.481 1.00 73.94 87 SER A C 1
ATOM 658 O O . SER A 1 87 ? -12.219 15.083 0.418 1.00 73.94 87 SER A O 1
ATOM 660 N N . GLU A 1 88 ? -11.492 13.039 1.002 1.00 77.75 88 GLU A N 1
ATOM 661 C CA . GLU A 1 88 ? -12.778 12.470 1.430 1.00 77.75 88 GLU A CA 1
ATOM 662 C C . GLU A 1 88 ? -12.964 12.500 2.962 1.00 77.75 88 GLU A C 1
ATOM 664 O O . GLU A 1 88 ? -13.963 12.013 3.485 1.00 77.75 88 GLU A O 1
ATOM 669 N N . GLY A 1 89 ? -12.010 13.078 3.706 1.00 81.19 89 GLY A N 1
ATOM 670 C CA . GLY A 1 89 ? -12.051 13.154 5.173 1.00 81.19 89 GLY A CA 1
ATOM 671 C C . GLY A 1 89 ? -11.746 11.830 5.887 1.00 81.19 89 GLY A C 1
ATOM 672 O O . GLY A 1 89 ? -11.987 11.710 7.090 1.00 81.19 89 GLY A O 1
ATOM 673 N N . SER A 1 90 ? -11.202 10.850 5.167 1.00 87.75 90 SER A N 1
ATOM 674 C CA . SER A 1 90 ? -10.842 9.530 5.687 1.00 87.75 90 SER A CA 1
ATOM 675 C C . SER A 1 90 ? -9.397 9.492 6.206 1.00 87.75 90 SER A C 1
ATOM 677 O O . SER A 1 90 ? -8.520 10.219 5.737 1.00 87.75 90 SER A O 1
ATOM 679 N N . LEU A 1 91 ? -9.127 8.620 7.184 1.00 90.00 91 LEU A N 1
ATOM 680 C CA . LEU A 1 91 ? -7.791 8.427 7.762 1.00 90.00 91 LEU A CA 1
ATOM 681 C C . LEU A 1 91 ? -7.112 7.170 7.211 1.00 90.00 91 LEU A C 1
ATOM 683 O O . LEU A 1 91 ? -7.751 6.160 6.934 1.00 90.00 91 LEU A O 1
ATOM 687 N N . CYS A 1 92 ? -5.784 7.221 7.123 1.00 91.50 92 CYS A N 1
ATOM 688 C CA . CYS A 1 92 ? -4.946 6.112 6.673 1.00 91.50 92 CYS A CA 1
ATOM 689 C C . CYS A 1 92 ? -4.104 5.614 7.849 1.00 91.50 92 CYS A C 1
ATOM 691 O O . CYS A 1 92 ? -3.333 6.379 8.434 1.00 91.50 92 CYS A O 1
ATOM 693 N N . LEU A 1 93 ? -4.256 4.334 8.177 1.00 94.56 93 LEU A N 1
ATOM 694 C CA . LEU A 1 93 ? -3.466 3.630 9.179 1.00 94.56 93 LEU A CA 1
ATOM 695 C C . LEU A 1 93 ? -2.523 2.656 8.471 1.00 94.56 93 LEU A C 1
ATOM 697 O O . LEU A 1 93 ? -2.975 1.787 7.730 1.00 94.56 93 LEU A O 1
ATOM 701 N N . ALA A 1 94 ? -1.226 2.763 8.745 1.00 93.94 94 ALA A N 1
ATOM 702 C CA . ALA A 1 94 ? -0.229 1.797 8.303 1.00 93.94 94 ALA A CA 1
ATOM 703 C C . ALA A 1 94 ? 0.293 0.992 9.497 1.00 93.94 94 ALA A C 1
ATOM 705 O O . ALA A 1 94 ? 0.599 1.554 10.549 1.00 93.94 94 ALA A O 1
ATOM 706 N N . ILE A 1 95 ? 0.420 -0.326 9.327 1.00 94.25 95 ILE A N 1
ATOM 707 C CA . ILE A 1 95 ? 0.976 -1.240 10.333 1.00 94.25 95 ILE A CA 1
ATOM 708 C C . ILE A 1 95 ? 2.093 -2.066 9.692 1.00 94.25 95 ILE A C 1
ATOM 710 O O . ILE A 1 95 ? 1.972 -2.484 8.542 1.00 94.25 95 ILE A O 1
ATOM 714 N N . GLY A 1 96 ? 3.175 -2.305 10.427 1.00 90.75 96 GLY A N 1
ATOM 715 C CA . GLY A 1 96 ? 4.301 -3.116 9.968 1.00 90.75 96 GLY A CA 1
ATOM 716 C C . GLY A 1 96 ? 5.194 -3.562 11.118 1.00 90.75 96 GLY A C 1
ATOM 717 O O . GLY A 1 96 ? 5.102 -3.036 12.224 1.00 90.75 96 GLY A O 1
ATOM 718 N N . ASP A 1 97 ? 6.049 -4.542 10.862 1.00 87.69 97 ASP A N 1
ATOM 719 C CA . ASP A 1 97 ? 6.901 -5.189 11.866 1.00 87.69 97 ASP A CA 1
ATOM 720 C C . ASP A 1 97 ? 8.401 -5.027 11.564 1.00 87.69 97 ASP A C 1
ATOM 722 O O . ASP A 1 97 ? 9.243 -5.202 12.444 1.00 87.69 97 ASP A O 1
ATOM 726 N N . GLY A 1 98 ? 8.766 -4.653 10.333 1.00 84.62 98 GLY A N 1
ATOM 727 C CA . GLY A 1 98 ? 10.157 -4.599 9.887 1.00 84.62 98 GLY A CA 1
ATOM 728 C C . GLY A 1 98 ? 10.645 -3.227 9.413 1.00 84.62 98 GLY A C 1
ATOM 729 O O . GLY A 1 98 ? 9.884 -2.326 9.066 1.00 84.62 98 GLY A O 1
ATOM 730 N N . ALA A 1 99 ? 11.969 -3.094 9.271 1.00 86.94 99 ALA A N 1
ATOM 731 C CA . ALA A 1 99 ? 12.624 -1.901 8.706 1.00 86.94 99 ALA A CA 1
ATOM 732 C C . ALA A 1 99 ? 12.194 -1.575 7.256 1.00 86.94 99 ALA A C 1
ATOM 734 O O . ALA A 1 99 ? 12.412 -0.463 6.763 1.00 86.94 99 ALA A O 1
ATOM 735 N N . ASN A 1 100 ? 11.594 -2.550 6.569 1.00 87.75 100 ASN A N 1
ATOM 736 C CA . ASN A 1 100 ? 11.024 -2.389 5.234 1.00 87.75 100 ASN A CA 1
ATOM 737 C C . ASN A 1 100 ? 9.711 -1.602 5.243 1.00 87.75 100 ASN A C 1
ATOM 739 O O . ASN A 1 100 ? 9.360 -1.033 4.216 1.00 87.75 100 ASN A O 1
ATOM 743 N N . ASP A 1 101 ? 9.015 -1.545 6.378 1.00 92.25 101 ASP A N 1
ATOM 744 C CA . ASP A 1 101 ? 7.725 -0.866 6.494 1.00 92.25 101 ASP A CA 1
ATOM 745 C C . ASP A 1 101 ? 7.871 0.551 7.048 1.00 92.25 101 ASP A C 1
ATOM 747 O O . ASP A 1 101 ? 6.964 1.357 6.893 1.00 92.25 101 ASP A O 1
ATOM 751 N N . VAL A 1 102 ? 9.032 0.907 7.615 1.00 91.38 102 VAL A N 1
ATOM 752 C CA . VAL A 1 102 ? 9.294 2.242 8.187 1.00 91.38 102 VAL A CA 1
ATOM 753 C C . VAL A 1 102 ? 8.900 3.396 7.249 1.00 91.38 102 VAL A C 1
ATOM 755 O O . VAL A 1 102 ? 8.229 4.312 7.719 1.00 91.38 102 VAL A O 1
ATOM 758 N N . PRO A 1 103 ? 9.232 3.389 5.940 1.00 92.31 103 PRO A N 1
ATOM 759 C CA . PRO A 1 103 ? 8.797 4.467 5.050 1.00 92.31 103 PRO A CA 1
ATOM 760 C C . PRO A 1 103 ? 7.278 4.551 4.908 1.00 92.31 103 PRO A C 1
ATOM 762 O O . PRO A 1 103 ? 6.726 5.645 4.874 1.00 92.31 103 PRO A O 1
ATOM 765 N N . MET A 1 104 ? 6.603 3.402 4.847 1.00 94.06 104 MET A N 1
ATOM 766 C CA . MET A 1 104 ? 5.147 3.313 4.763 1.00 94.06 104 MET A CA 1
ATOM 767 C C . MET A 1 104 ? 4.490 3.830 6.051 1.00 94.06 104 MET A C 1
ATOM 769 O O . MET A 1 104 ? 3.554 4.621 5.982 1.00 94.06 104 MET A O 1
ATOM 773 N N . LEU A 1 105 ? 5.026 3.447 7.217 1.00 94.44 105 LEU A N 1
ATOM 774 C CA . LEU A 1 105 ? 4.555 3.908 8.527 1.00 94.44 105 LEU A CA 1
ATOM 775 C C . LEU A 1 105 ? 4.666 5.427 8.678 1.00 94.44 105 LEU A C 1
ATOM 777 O O . LEU A 1 105 ? 3.739 6.056 9.173 1.00 94.44 105 LEU A O 1
ATOM 781 N N . ASN A 1 106 ? 5.776 6.011 8.224 1.00 91.75 106 ASN A N 1
ATOM 782 C CA . ASN A 1 106 ? 6.004 7.455 8.297 1.00 91.75 106 ASN A CA 1
ATOM 783 C C . ASN A 1 106 ? 5.113 8.260 7.343 1.00 91.75 106 ASN A C 1
ATOM 785 O O . ASN A 1 106 ? 4.972 9.466 7.529 1.00 91.75 106 ASN A O 1
ATOM 789 N N . LYS A 1 107 ? 4.574 7.624 6.295 1.00 92.06 107 LYS A N 1
ATOM 790 C CA . LYS A 1 107 ? 3.792 8.304 5.258 1.00 92.06 107 LYS A CA 1
ATOM 791 C C . LYS A 1 107 ? 2.289 8.297 5.529 1.00 92.06 107 LYS A C 1
ATOM 793 O O . LYS A 1 107 ? 1.587 9.141 4.988 1.00 92.06 107 LYS A O 1
ATOM 798 N N . ALA A 1 108 ? 1.803 7.369 6.348 1.00 93.31 108 ALA A N 1
ATOM 799 C CA . ALA A 1 108 ? 0.406 7.321 6.762 1.00 93.31 108 ALA A CA 1
ATOM 800 C C . ALA A 1 108 ? 0.074 8.411 7.796 1.00 93.31 108 ALA A C 1
ATOM 802 O O . ALA A 1 108 ? 0.957 8.919 8.486 1.00 93.31 108 ALA A O 1
ATOM 803 N N . HIS A 1 109 ? -1.218 8.712 7.965 1.00 93.00 109 HIS A N 1
ATOM 804 C CA . HIS A 1 109 ? -1.690 9.591 9.043 1.00 93.00 109 HIS A CA 1
ATOM 805 C C . HIS A 1 109 ? -1.312 9.035 10.421 1.00 93.00 109 HIS A C 1
ATOM 807 O O . HIS A 1 109 ? -0.936 9.780 11.325 1.00 93.00 109 HIS A O 1
ATOM 813 N N . VAL A 1 110 ? -1.417 7.714 10.575 1.00 93.06 110 VAL A N 1
ATOM 814 C CA . VAL A 1 110 ? -1.008 6.986 11.775 1.00 93.06 110 VAL A CA 1
ATOM 815 C C . VAL A 1 110 ? -0.178 5.778 11.352 1.00 93.06 110 VAL A C 1
ATOM 817 O O . VAL A 1 110 ? -0.638 4.950 10.568 1.00 93.06 110 VAL A O 1
ATOM 820 N N . GLY A 1 111 ? 1.036 5.661 11.888 1.00 92.50 111 GLY A N 1
ATOM 821 C CA . GLY A 1 111 ? 1.913 4.506 11.698 1.00 92.50 111 GLY A CA 1
ATOM 822 C C . GLY A 1 111 ? 2.069 3.710 12.992 1.00 92.50 111 GLY A C 1
ATOM 823 O O . GLY A 1 111 ? 2.435 4.273 14.022 1.00 92.50 111 GLY A O 1
ATOM 824 N N . ILE A 1 112 ? 1.824 2.399 12.949 1.00 93.00 112 ILE A N 1
ATOM 825 C CA . ILE A 1 112 ? 2.016 1.486 14.082 1.00 93.00 112 ILE A CA 1
ATOM 826 C C . ILE A 1 112 ? 3.082 0.447 13.732 1.00 93.00 112 ILE A C 1
ATOM 828 O O . ILE A 1 112 ? 2.919 -0.361 12.821 1.00 93.00 112 ILE A O 1
ATOM 832 N N . GLY A 1 113 ? 4.165 0.438 14.503 1.00 89.19 113 GLY A N 1
ATOM 833 C CA . GLY A 1 113 ? 5.161 -0.627 14.460 1.00 89.19 113 GLY A CA 1
ATOM 834 C C . GLY A 1 113 ? 4.852 -1.703 15.499 1.00 89.19 113 GLY A C 1
ATOM 835 O O . GLY A 1 113 ? 4.733 -1.378 16.682 1.00 89.19 113 GLY A O 1
ATOM 836 N N . SER A 1 114 ? 4.771 -2.974 15.106 1.00 68.94 114 SER A N 1
ATOM 837 C CA . SER A 1 114 ? 4.881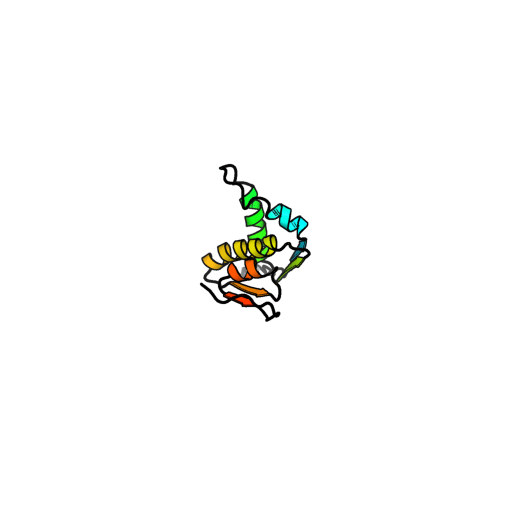 -4.069 16.074 1.00 68.94 114 SER A CA 1
ATOM 838 C C . SER A 1 114 ? 6.366 -4.281 16.400 1.00 68.94 114 SER A C 1
ATOM 840 O O . SER A 1 114 ? 7.224 -4.306 15.522 1.00 68.94 114 SER A O 1
ATOM 842 N N . GLN A 1 115 ? 6.708 -4.310 17.691 1.00 65.25 115 GLN A N 1
ATOM 843 C CA . GLN A 1 115 ? 8.101 -4.270 18.146 1.00 65.25 115 GLN A CA 1
ATOM 844 C C . GLN A 1 115 ? 8.920 -5.477 17.656 1.00 65.25 115 GLN A C 1
ATOM 846 O O . GLN A 1 115 ? 8.769 -6.584 18.170 1.00 65.25 115 GLN A O 1
ATOM 851 N N . LEU A 1 116 ? 9.896 -5.222 16.783 1.00 49.41 116 LEU A N 1
ATOM 852 C CA . LEU A 1 116 ? 11.107 -6.028 16.631 1.00 49.41 116 LEU A CA 1
ATOM 853 C C . LEU A 1 116 ? 12.299 -5.217 17.155 1.00 49.41 116 LEU A C 1
ATOM 855 O O . LEU A 1 116 ? 12.514 -4.064 16.782 1.00 49.41 116 LEU A O 1
ATOM 859 N N . GLN A 1 117 ? 13.042 -5.817 18.085 1.00 52.94 117 GLN A N 1
ATOM 860 C CA . GLN A 1 117 ? 14.217 -5.238 18.731 1.00 52.94 117 GLN A CA 1
ATOM 861 C C . GLN A 1 117 ? 15.260 -4.776 17.704 1.00 52.94 117 GLN A C 1
ATOM 863 O O . GLN A 1 117 ? 16.037 -5.578 17.194 1.00 52.94 117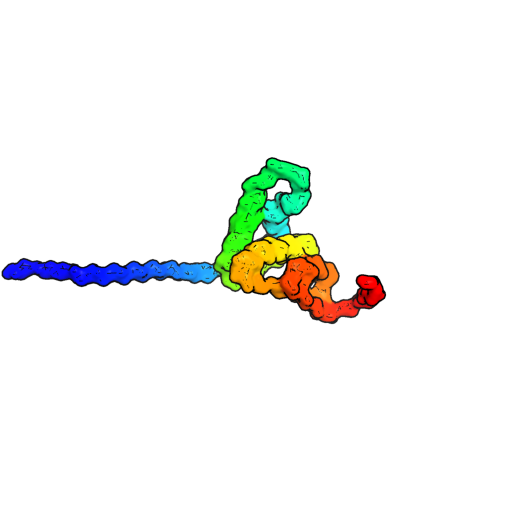 GLN A O 1
ATOM 868 N N . LEU A 1 118 ? 15.359 -3.468 17.492 1.00 44.88 118 LEU A N 1
ATOM 869 C CA . LEU A 1 118 ? 16.622 -2.812 17.179 1.00 44.88 118 LEU A CA 1
ATOM 870 C C . LEU A 1 118 ? 16.738 -1.566 18.065 1.00 44.88 118 LEU A C 1
ATOM 872 O O . LEU A 1 118 ? 15.744 -0.861 18.252 1.00 44.88 118 LEU A O 1
ATOM 876 N N . PRO A 1 119 ? 17.921 -1.287 18.641 1.00 46.16 119 PRO A N 1
ATOM 877 C CA . PRO A 1 119 ? 18.145 -0.104 19.455 1.00 46.16 119 PRO A CA 1
ATOM 878 C C . PRO A 1 119 ? 18.199 1.117 18.532 1.00 46.16 119 PRO A C 1
ATOM 880 O O . PRO A 1 119 ? 19.272 1.592 18.176 1.00 46.16 119 PRO A O 1
ATOM 883 N N . ILE A 1 120 ? 17.046 1.628 18.107 1.00 45.94 120 ILE A N 1
ATOM 884 C CA . ILE A 1 120 ? 16.980 2.926 17.437 1.00 45.94 120 ILE A CA 1
ATOM 885 C C . ILE A 1 120 ? 16.894 3.992 18.530 1.00 45.94 120 ILE A C 1
ATOM 887 O O . ILE A 1 120 ? 15.831 4.356 19.021 1.00 45.94 120 ILE A O 1
ATOM 891 N N . ILE A 1 121 ? 18.094 4.346 18.995 1.00 41.84 121 ILE A N 1
ATOM 892 C CA . ILE A 1 121 ? 18.589 5.696 19.290 1.00 41.84 121 ILE A CA 1
ATOM 893 C C . ILE A 1 121 ? 17.480 6.751 19.456 1.00 41.84 121 ILE A C 1
ATOM 895 O O . ILE A 1 121 ? 16.887 7.229 18.493 1.00 41.84 121 ILE A O 1
ATOM 899 N N . ARG A 1 122 ? 17.278 7.152 20.717 1.00 48.75 122 ARG A N 1
ATOM 900 C CA . ARG A 1 122 ? 16.880 8.515 21.093 1.00 48.75 122 ARG A CA 1
ATOM 901 C C . ARG A 1 122 ? 17.971 9.502 20.652 1.00 48.75 122 ARG A C 1
ATOM 903 O O . ARG A 1 122 ? 19.141 9.156 20.765 1.00 48.75 122 ARG A O 1
ATOM 910 N N . GLU A 1 123 ? 17.547 10.729 20.334 1.00 47.00 123 GLU A N 1
ATOM 911 C CA . GLU A 1 123 ? 18.278 11.930 19.860 1.00 47.00 123 GLU A CA 1
ATOM 912 C C . GLU A 1 123 ? 18.100 12.144 18.346 1.00 47.00 123 GLU A C 1
ATOM 914 O O . GLU A 1 123 ? 18.571 11.344 17.548 1.00 47.00 123 GLU A O 1
ATOM 919 N N . ARG A 1 124 ? 17.408 13.183 17.864 1.00 40.09 124 ARG A N 1
ATOM 920 C CA . ARG A 1 124 ? 17.090 14.515 18.412 1.00 40.09 124 ARG A CA 1
ATOM 921 C C . ARG A 1 124 ? 15.661 14.936 18.093 1.00 40.09 124 ARG A C 1
ATOM 923 O O . ARG A 1 124 ? 15.161 14.509 17.032 1.00 40.09 124 ARG A O 1
#

Sequence (124 aa):
ARVEGDDDDDDDDDDDDDVDFSIVISGRSLGHALDDVHVDDRATRRDDAIAGYLTDLLMKASGVVVCRATKEQKSQVVSLVMDRVGSEGSLCLAIGDGANDVPMLNKAHVGIGSQLQLPIIRER

InterPro domains:
  IPR023214 HAD superfamily [G3DSA:3.40.50.1000] (2-118)
  IPR036412 HAD-like superfamily [SSF56784] (54-114)

pLDDT: mean 77.65, std 18.39, range [40.09, 97.38]